Protein AF-A0A7G9YQF0-F1 (afdb_monomer_lite)

Foldseek 3Di:
DVVVVVVVVLLVVLLVVLVVVCVVVVHDSVVDDSVVSSVVVVVCCVPVVVVVCVPCVVVVVVVVVVVVVVVVVVVPDDDPPPDD

pLDDT: mean 83.71, std 12.35, range [52.91, 97.38]

Radius of gyration: 19.18 Å; chains: 1; bounding box: 37×27×58 Å

Structure (mmCIF, N/CA/C/O backbone):
data_AF-A0A7G9YQF0-F1
#
_entry.id   AF-A0A7G9YQF0-F1
#
loop_
_atom_site.group_PDB
_atom_site.id
_atom_site.type_symbol
_atom_site.label_atom_id
_atom_site.label_alt_id
_atom_site.label_comp_id
_atom_site.label_asym_id
_atom_site.label_entity_id
_atom_site.label_seq_id
_atom_site.pdbx_PDB_ins_code
_atom_site.Cartn_x
_atom_site.Cartn_y
_atom_site.Cartn_z
_atom_site.occupancy
_atom_site.B_iso_or_equiv
_atom_site.auth_seq_id
_atom_site.auth_comp_id
_atom_site.auth_asym_id
_atom_site.auth_atom_id
_atom_site.pdbx_PDB_model_num
ATOM 1 N N . MET A 1 1 ? 2.844 13.885 -15.775 1.00 63.28 1 MET A N 1
ATOM 2 C CA . MET A 1 1 ? 2.249 12.532 -15.921 1.00 63.28 1 MET A CA 1
ATOM 3 C C . MET A 1 1 ? 2.600 11.616 -14.757 1.00 63.28 1 MET A C 1
ATOM 5 O O . MET A 1 1 ? 1.675 11.146 -14.114 1.00 63.28 1 MET A O 1
ATOM 9 N N . VAL A 1 2 ? 3.886 11.397 -14.444 1.00 71.75 2 VAL A N 1
ATOM 10 C CA . VAL A 1 2 ? 4.316 10.521 -13.329 1.00 71.75 2 VAL A CA 1
ATOM 11 C C . VAL A 1 2 ? 3.664 10.901 -11.995 1.00 71.75 2 VAL A C 1
ATOM 13 O O . VAL A 1 2 ? 3.155 10.030 -11.308 1.00 71.75 2 VAL A O 1
ATOM 16 N N . GLU A 1 3 ? 3.578 12.191 -11.673 1.00 71.50 3 GLU A N 1
ATOM 17 C CA . GLU A 1 3 ? 2.969 12.678 -10.424 1.00 71.50 3 GLU A CA 1
ATOM 18 C C . GLU A 1 3 ? 1.492 12.289 -10.256 1.00 71.50 3 GLU A C 1
ATOM 20 O O . GLU A 1 3 ? 1.078 11.916 -9.162 1.00 71.50 3 GLU A O 1
ATOM 25 N N . ILE A 1 4 ? 0.708 12.305 -11.341 1.00 78.69 4 ILE A N 1
ATOM 26 C CA . ILE A 1 4 ? -0.708 11.901 -11.322 1.00 78.69 4 ILE A CA 1
ATOM 27 C C . ILE A 1 4 ? -0.815 10.406 -11.009 1.00 78.69 4 ILE A C 1
ATOM 29 O O . ILE A 1 4 ? -1.624 10.000 -10.175 1.00 78.69 4 ILE A O 1
ATOM 33 N N . TYR A 1 5 ? 0.035 9.588 -11.634 1.00 84.06 5 TYR A N 1
ATOM 34 C CA . TYR A 1 5 ? 0.081 8.154 -11.359 1.00 84.06 5 TYR A CA 1
ATOM 35 C C . TYR A 1 5 ? 0.559 7.865 -9.935 1.00 84.06 5 TYR A C 1
ATOM 37 O O . TYR A 1 5 ? -0.028 7.019 -9.267 1.00 84.06 5 TYR A O 1
ATOM 45 N N . SER A 1 6 ? 1.552 8.601 -9.433 1.00 82.50 6 SER A N 1
ATOM 46 C CA . SER A 1 6 ? 2.021 8.478 -8.051 1.00 82.50 6 SER A CA 1
ATOM 47 C C . SER A 1 6 ? 0.916 8.801 -7.043 1.00 82.50 6 SER A C 1
ATOM 49 O O . SER A 1 6 ? 0.697 8.029 -6.109 1.00 82.50 6 SER A O 1
ATOM 51 N N . ALA A 1 7 ? 0.172 9.891 -7.253 1.00 87.31 7 ALA A N 1
ATOM 52 C CA . ALA A 1 7 ? -0.958 10.259 -6.402 1.00 87.31 7 ALA A CA 1
ATOM 53 C C . ALA A 1 7 ? -2.077 9.205 -6.446 1.00 87.31 7 ALA A C 1
ATOM 55 O O . ALA A 1 7 ? -2.637 8.852 -5.406 1.00 87.31 7 ALA A O 1
ATOM 56 N N . LEU A 1 8 ? -2.369 8.655 -7.629 1.00 91.75 8 LEU A N 1
ATOM 57 C CA . LEU A 1 8 ? -3.366 7.598 -7.792 1.00 91.75 8 LEU A CA 1
ATOM 58 C C . LEU A 1 8 ? -2.946 6.300 -7.088 1.00 91.75 8 LEU A C 1
ATOM 60 O O . LEU A 1 8 ? -3.749 5.705 -6.372 1.00 91.75 8 LEU A O 1
ATOM 64 N N . ILE A 1 9 ? -1.689 5.876 -7.246 1.00 91.06 9 ILE A N 1
ATOM 65 C CA . ILE A 1 9 ? -1.138 4.700 -6.559 1.00 91.06 9 ILE A CA 1
ATOM 66 C C . ILE A 1 9 ? -1.238 4.891 -5.046 1.00 91.06 9 ILE A C 1
ATOM 68 O O . ILE A 1 9 ? -1.728 4.006 -4.347 1.00 91.06 9 ILE A O 1
ATOM 72 N N . PHE A 1 10 ? -0.839 6.059 -4.542 1.00 90.06 10 PHE A N 1
ATOM 73 C CA . PHE A 1 10 ? -0.938 6.373 -3.123 1.00 90.06 10 PHE A CA 1
ATOM 74 C C . PHE A 1 10 ? -2.386 6.310 -2.620 1.00 90.06 10 PHE A C 1
ATOM 76 O O . PHE A 1 10 ? -2.675 5.635 -1.631 1.00 90.06 10 PHE A O 1
ATOM 83 N N . TYR A 1 11 ? -3.315 6.945 -3.337 1.00 93.19 11 TYR A N 1
ATOM 84 C CA . TYR A 1 11 ? -4.740 6.898 -3.023 1.00 93.19 11 TYR A CA 1
ATOM 85 C C . TYR A 1 11 ? -5.258 5.454 -2.932 1.00 93.19 11 TYR A C 1
ATOM 87 O O . TYR A 1 11 ? -5.935 5.093 -1.964 1.00 93.19 11 TYR A O 1
ATOM 95 N N . LEU A 1 12 ? -4.903 4.609 -3.905 1.00 95.75 12 LEU A N 1
ATOM 96 C CA . LEU A 1 12 ? -5.300 3.203 -3.932 1.00 95.75 12 LEU A CA 1
ATOM 97 C C . LEU A 1 12 ? -4.716 2.418 -2.752 1.00 95.75 12 LEU A C 1
ATOM 99 O O . LEU A 1 12 ? -5.440 1.644 -2.128 1.00 95.75 12 LEU A O 1
ATOM 103 N N . LEU A 1 13 ? -3.453 2.648 -2.389 1.00 94.62 13 LEU A N 1
ATOM 104 C CA . LEU A 1 13 ? -2.821 2.004 -1.233 1.00 94.62 13 LEU A CA 1
ATOM 105 C C . LEU A 1 13 ? -3.528 2.356 0.082 1.00 94.62 13 LEU A C 1
ATOM 107 O O . LEU A 1 13 ? -3.792 1.470 0.903 1.00 94.62 13 LEU A O 1
ATOM 111 N N . VAL A 1 14 ? -3.909 3.622 0.265 1.00 95.44 14 VAL A N 1
ATOM 112 C CA . VAL A 1 14 ? -4.687 4.050 1.438 1.00 95.44 14 VAL A CA 1
ATOM 113 C C . VAL A 1 14 ? -6.063 3.376 1.448 1.00 95.44 14 VAL A C 1
ATOM 115 O O . VAL A 1 14 ? -6.482 2.855 2.483 1.00 95.44 14 VAL A O 1
ATOM 118 N N . ARG A 1 15 ? -6.754 3.300 0.302 1.00 95.81 15 ARG A N 1
ATOM 119 C CA . ARG A 1 15 ? -8.057 2.613 0.187 1.00 95.81 15 ARG A CA 1
ATOM 120 C C . ARG A 1 15 ? -7.961 1.116 0.482 1.00 95.81 15 ARG A C 1
ATOM 122 O O . ARG A 1 15 ? -8.821 0.590 1.184 1.00 95.81 15 ARG A O 1
ATOM 129 N N . ILE A 1 16 ? -6.915 0.445 0.001 1.00 95.56 16 ILE A N 1
ATOM 130 C CA . ILE A 1 16 ? -6.644 -0.968 0.302 1.00 95.56 16 ILE A CA 1
ATOM 131 C C . ILE A 1 16 ? -6.416 -1.148 1.806 1.00 95.56 16 ILE A C 1
ATOM 133 O O . ILE A 1 16 ? -7.007 -2.037 2.416 1.00 95.56 16 ILE A O 1
ATOM 137 N N . THR A 1 17 ? -5.625 -0.267 2.422 1.00 94.88 17 THR A N 1
ATOM 138 C CA . THR A 1 17 ? -5.369 -0.289 3.869 1.00 94.88 17 THR A CA 1
ATOM 139 C C . THR A 1 17 ? -6.668 -0.158 4.666 1.00 94.88 17 THR A C 1
ATOM 141 O O . THR A 1 17 ? -6.902 -0.939 5.589 1.00 94.88 17 THR A O 1
ATOM 144 N N . ILE A 1 18 ? -7.543 0.777 4.282 1.00 97.19 18 ILE A N 1
ATOM 145 C CA . ILE A 1 18 ? -8.863 0.951 4.902 1.00 97.19 18 ILE A CA 1
ATOM 146 C C . ILE A 1 18 ? -9.717 -0.309 4.740 1.00 97.19 18 ILE A C 1
ATOM 148 O O . ILE A 1 18 ? -10.272 -0.790 5.724 1.00 97.19 18 ILE A O 1
ATOM 152 N N . ALA A 1 19 ? -9.804 -0.872 3.533 1.00 97.19 19 ALA A N 1
ATOM 153 C CA . ALA A 1 19 ? -10.605 -2.068 3.278 1.00 97.19 19 ALA A CA 1
ATOM 154 C C . ALA A 1 19 ? -10.133 -3.268 4.120 1.00 97.19 19 ALA A C 1
ATOM 156 O O . ALA A 1 19 ? -10.945 -4.005 4.682 1.00 97.19 19 ALA A O 1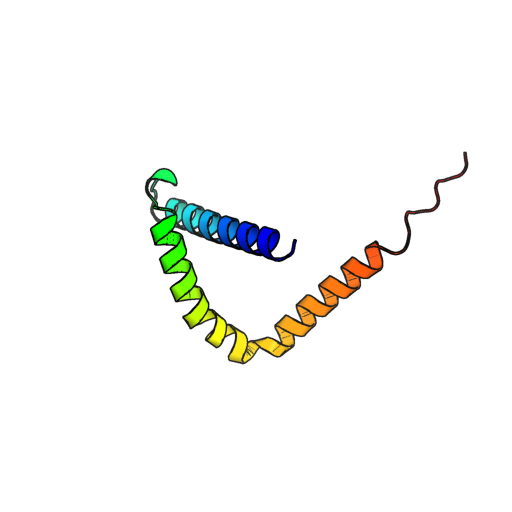
ATOM 157 N N . ILE A 1 20 ? -8.816 -3.435 4.265 1.00 96.56 20 ILE A N 1
ATOM 158 C CA . ILE A 1 20 ? -8.226 -4.470 5.120 1.00 96.56 20 ILE A CA 1
ATOM 159 C C . ILE A 1 20 ? -8.543 -4.200 6.598 1.00 96.56 20 ILE A C 1
ATOM 161 O O . ILE A 1 20 ? -8.899 -5.129 7.324 1.00 96.56 20 ILE A O 1
ATOM 165 N N . ALA A 1 21 ? -8.448 -2.948 7.053 1.00 96.44 21 ALA A N 1
ATOM 166 C CA . ALA A 1 21 ? -8.754 -2.569 8.431 1.00 96.44 21 ALA A CA 1
ATOM 167 C C . ALA A 1 21 ? -10.238 -2.778 8.778 1.00 96.44 21 ALA A C 1
ATOM 169 O O . ALA A 1 21 ? -10.540 -3.332 9.838 1.00 96.44 21 ALA A O 1
ATOM 170 N N . ALA A 1 22 ? -11.147 -2.410 7.873 1.00 97.38 22 ALA A N 1
ATOM 171 C CA . ALA A 1 22 ? -12.581 -2.663 7.976 1.00 97.38 22 ALA A CA 1
ATOM 172 C C . ALA A 1 22 ? -12.859 -4.162 8.136 1.00 97.38 22 ALA A C 1
ATOM 174 O O . ALA A 1 22 ? -13.405 -4.587 9.155 1.00 97.38 22 ALA A O 1
ATOM 175 N N . LYS A 1 23 ? -12.331 -4.985 7.219 1.00 97.00 23 LYS A N 1
ATOM 176 C CA . LYS A 1 23 ? -12.451 -6.448 7.291 1.00 97.00 23 LYS A CA 1
ATOM 177 C C . LYS A 1 23 ? -11.904 -7.020 8.604 1.00 97.00 23 LYS A C 1
ATOM 179 O O . LYS A 1 23 ? -12.528 -7.895 9.192 1.00 97.00 23 LYS A O 1
ATOM 184 N N . LYS A 1 24 ? -10.744 -6.543 9.065 1.00 96.75 24 LYS A N 1
ATOM 185 C CA . LYS A 1 24 ? -10.096 -7.030 10.294 1.00 96.75 24 LYS A CA 1
ATOM 186 C C . LYS A 1 24 ? -10.866 -6.657 11.564 1.00 96.75 24 LYS A C 1
ATOM 188 O O . LYS A 1 24 ? -10.817 -7.400 12.536 1.00 96.75 24 LYS A O 1
ATOM 193 N N . SER A 1 25 ? -11.514 -5.497 11.576 1.00 96.25 25 SER A N 1
ATOM 194 C CA . SER A 1 25 ? -12.205 -4.963 12.756 1.00 96.25 25 SER A CA 1
ATOM 195 C C . SER A 1 25 ? -13.708 -5.241 12.778 1.00 96.25 25 SER A C 1
ATOM 197 O O . SER A 1 25 ? -14.346 -4.948 13.784 1.00 96.25 25 SER A O 1
ATOM 199 N N . GLY A 1 26 ? -14.271 -5.781 11.692 1.00 96.69 26 GLY A N 1
ATOM 200 C CA . GLY A 1 26 ? -15.715 -5.971 11.542 1.00 96.69 26 GLY A CA 1
ATOM 201 C C . GLY A 1 26 ? -16.495 -4.663 11.369 1.00 96.69 26 GLY A C 1
ATOM 202 O O . GLY A 1 26 ? -17.706 -4.660 11.557 1.00 96.69 26 GLY A O 1
ATOM 203 N N . LYS A 1 27 ? -15.811 -3.559 11.049 1.00 95.88 27 LYS A N 1
ATOM 204 C CA . LYS A 1 27 ? -16.404 -2.232 10.8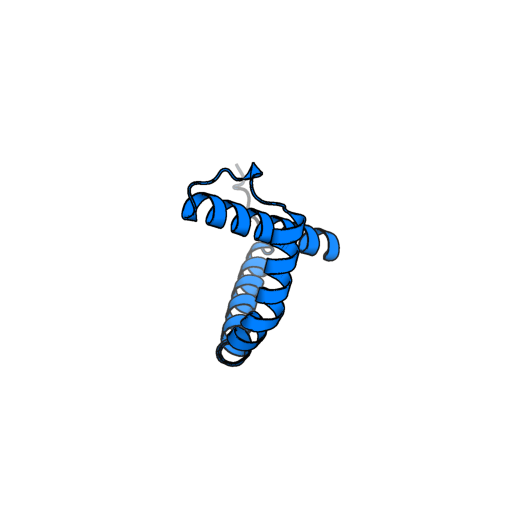28 1.00 95.88 27 LYS A CA 1
ATOM 205 C C . LYS A 1 27 ? -16.651 -1.964 9.349 1.00 95.88 27 LYS A C 1
ATOM 207 O O . LYS A 1 27 ? -16.060 -2.624 8.491 1.00 95.88 27 LYS A O 1
ATOM 212 N N . GLU A 1 28 ? -17.467 -0.961 9.047 1.00 95.44 28 GLU A N 1
ATO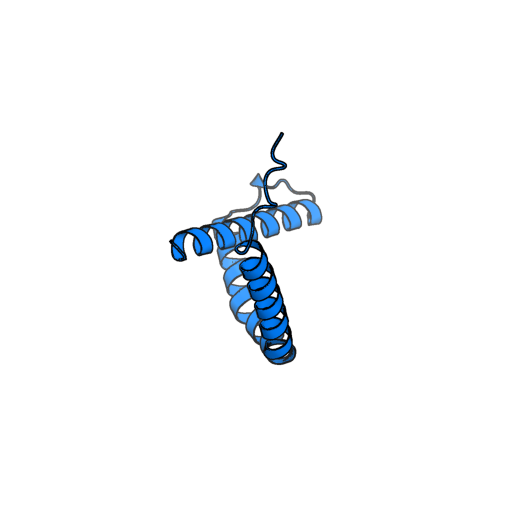M 213 C CA . GLU A 1 28 ? -17.693 -0.536 7.669 1.00 95.44 28 GLU A CA 1
ATOM 214 C C . GLU A 1 28 ? -16.524 0.314 7.155 1.00 95.44 28 GLU A C 1
ATOM 216 O O . GLU A 1 28 ? -15.820 0.983 7.908 1.00 95.44 28 GLU A O 1
ATOM 221 N N . ILE A 1 29 ? -16.304 0.316 5.838 1.00 94.00 29 ILE A N 1
ATOM 222 C CA . ILE A 1 29 ? -15.245 1.120 5.195 1.00 94.00 29 ILE A CA 1
ATOM 223 C C . ILE A 1 29 ? -15.445 2.621 5.467 1.00 94.00 29 ILE A C 1
ATOM 225 O O . ILE A 1 29 ? -14.471 3.364 5.589 1.00 94.00 29 ILE A O 1
ATOM 229 N N . THR A 1 30 ? -16.700 3.058 5.573 1.00 94.12 30 THR A N 1
ATOM 230 C CA . THR A 1 30 ? -17.123 4.438 5.850 1.00 94.12 30 THR A CA 1
ATOM 231 C C . THR A 1 30 ? -16.758 4.917 7.253 1.00 94.12 30 THR A C 1
ATOM 233 O O . THR A 1 30 ? -16.626 6.123 7.452 1.00 94.12 30 THR A O 1
ATOM 236 N N . ASP A 1 31 ? -16.505 4.002 8.193 1.00 95.38 31 ASP A N 1
ATOM 237 C CA . ASP A 1 31 ? -16.091 4.338 9.562 1.00 95.38 31 ASP A CA 1
ATOM 238 C C . ASP A 1 31 ? -14.639 4.841 9.639 1.00 95.38 31 ASP A C 1
ATOM 240 O O . ASP A 1 31 ? -14.190 5.347 10.672 1.00 95.38 31 ASP A O 1
ATOM 244 N N . PHE A 1 32 ? -13.873 4.697 8.555 1.00 95.88 32 PHE A N 1
ATOM 245 C CA . PHE A 1 32 ? -12.467 5.075 8.497 1.00 95.88 32 PHE A CA 1
ATOM 246 C C . PHE A 1 32 ? -12.277 6.391 7.744 1.00 95.88 32 PHE A C 1
ATOM 248 O O . PHE A 1 32 ? -12.593 6.527 6.563 1.00 95.88 32 PHE A O 1
ATOM 255 N N . SER A 1 33 ? -11.660 7.364 8.416 1.00 96.00 33 SER A N 1
ATOM 256 C CA . SER A 1 33 ? -11.259 8.621 7.782 1.00 96.00 33 SER A CA 1
ATOM 257 C C . SER A 1 33 ? -10.090 8.402 6.828 1.00 96.00 33 SER A C 1
ATOM 259 O O . SER A 1 33 ? -8.992 8.042 7.256 1.00 96.00 33 SER A O 1
ATOM 261 N N . PHE A 1 34 ? -10.298 8.719 5.547 1.00 94.25 34 PHE A N 1
ATOM 262 C CA . PHE A 1 34 ? -9.240 8.658 4.539 1.00 94.25 34 PHE A CA 1
ATOM 263 C C . PHE A 1 34 ? -8.006 9.474 4.941 1.00 94.25 34 PHE A C 1
ATOM 265 O O . PHE A 1 34 ? -6.889 8.973 4.846 1.00 94.25 34 PHE A O 1
ATOM 272 N N . LYS A 1 35 ? -8.203 10.700 5.447 1.00 95.81 35 LYS A N 1
ATOM 273 C CA . LYS A 1 35 ? -7.109 11.583 5.875 1.00 95.81 35 LYS A CA 1
ATOM 274 C C . LYS A 1 35 ? -6.243 10.916 6.946 1.00 95.81 35 LYS A C 1
ATOM 276 O O . LYS A 1 35 ? -5.032 10.815 6.782 1.00 95.81 35 LYS A O 1
ATOM 281 N N . LYS A 1 36 ? -6.873 10.394 8.001 1.00 94.25 36 LYS A N 1
ATOM 282 C CA . LYS A 1 36 ? -6.157 9.759 9.114 1.00 94.25 36 LYS A CA 1
ATOM 283 C C . LYS A 1 36 ? -5.473 8.458 8.690 1.00 94.25 36 LYS A C 1
ATOM 285 O O . LYS A 1 36 ? -4.367 8.158 9.130 1.00 94.25 36 LYS A O 1
ATOM 290 N N . SER A 1 37 ? -6.105 7.689 7.806 1.00 94.62 37 SER A N 1
ATOM 291 C CA . SER A 1 37 ? -5.495 6.494 7.220 1.00 94.62 37 SER A CA 1
ATOM 292 C C . SER A 1 37 ? -4.287 6.828 6.344 1.00 94.62 37 SER A C 1
ATOM 294 O O . SER A 1 37 ? -3.302 6.098 6.399 1.00 94.62 37 SER A O 1
ATOM 296 N N . ALA A 1 38 ? -4.329 7.925 5.585 1.00 94.00 38 ALA A N 1
ATOM 297 C CA . ALA A 1 38 ? -3.203 8.395 4.782 1.00 94.00 38 ALA A CA 1
ATOM 298 C C . ALA A 1 38 ? -2.026 8.866 5.653 1.00 94.00 38 ALA A C 1
ATOM 300 O O . ALA A 1 38 ? -0.889 8.487 5.387 1.00 94.00 38 ALA A O 1
ATOM 301 N N . GLU A 1 39 ? -2.296 9.625 6.719 1.00 94.38 39 GLU A N 1
ATOM 302 C CA . GLU A 1 39 ? -1.283 10.050 7.699 1.00 94.38 39 GLU A CA 1
ATOM 303 C C . GLU A 1 39 ? -0.598 8.841 8.352 1.00 94.38 39 GLU A C 1
ATOM 305 O O . GLU A 1 39 ? 0.631 8.748 8.367 1.00 94.38 39 GLU A O 1
ATOM 310 N N . ASN A 1 40 ? -1.390 7.865 8.812 1.00 92.31 40 ASN A N 1
ATOM 311 C CA . ASN A 1 40 ? -0.866 6.624 9.381 1.00 92.31 40 ASN A CA 1
ATOM 312 C C . ASN A 1 40 ? -0.041 5.832 8.362 1.00 92.31 40 ASN A C 1
ATOM 314 O O . ASN A 1 40 ? 1.022 5.320 8.707 1.00 92.31 40 ASN A O 1
ATOM 318 N N . PHE A 1 41 ? -0.524 5.722 7.121 1.00 90.88 41 PHE A N 1
ATOM 319 C CA . PHE A 1 41 ? 0.185 5.019 6.058 1.00 90.88 41 PHE A CA 1
ATOM 320 C C . PHE A 1 41 ? 1.540 5.673 5.777 1.00 90.88 41 PHE A C 1
ATOM 322 O O . PHE A 1 41 ? 2.537 4.961 5.755 1.00 90.88 41 PHE A O 1
ATOM 329 N N . ASN A 1 42 ? 1.601 7.004 5.651 1.00 88.75 42 ASN A N 1
ATOM 330 C CA . ASN A 1 42 ? 2.854 7.738 5.444 1.00 88.75 42 ASN A CA 1
ATOM 331 C C . ASN A 1 42 ? 3.862 7.489 6.567 1.00 88.75 42 ASN A C 1
ATOM 333 O O . ASN A 1 42 ? 4.988 7.084 6.289 1.00 88.75 42 ASN A O 1
ATOM 337 N N . ALA A 1 43 ? 3.447 7.642 7.828 1.00 88.00 43 ALA A N 1
ATOM 338 C CA . ALA A 1 43 ? 4.334 7.419 8.969 1.00 88.00 43 ALA A CA 1
ATOM 339 C C . ALA A 1 43 ? 4.883 5.979 9.003 1.00 88.00 43 ALA A C 1
ATOM 341 O O . ALA A 1 43 ? 6.066 5.745 9.277 1.00 88.00 43 ALA A O 1
ATOM 342 N N . PHE A 1 44 ? 4.033 4.996 8.686 1.00 85.06 44 PHE A N 1
ATOM 343 C CA . PHE A 1 44 ? 4.445 3.596 8.616 1.00 85.06 44 PHE A CA 1
ATOM 344 C C . PHE A 1 44 ? 5.382 3.329 7.438 1.00 85.06 44 PHE A C 1
ATOM 346 O O . PHE A 1 44 ? 6.353 2.587 7.587 1.00 85.06 44 PHE A O 1
ATOM 353 N N . PHE A 1 45 ? 5.098 3.933 6.285 1.00 82.94 45 PHE A N 1
ATOM 354 C CA . PHE A 1 45 ? 5.900 3.814 5.078 1.00 82.94 45 PHE A CA 1
ATOM 355 C C . PHE A 1 45 ? 7.297 4.386 5.331 1.00 82.94 45 PHE A C 1
ATOM 357 O O . PHE A 1 45 ? 8.274 3.662 5.226 1.00 82.94 45 PHE A O 1
ATOM 364 N N . GLU A 1 46 ? 7.428 5.622 5.799 1.00 80.25 46 GLU A N 1
ATOM 365 C CA . GLU A 1 46 ? 8.741 6.226 6.071 1.00 80.25 46 GLU A CA 1
ATOM 366 C C . GLU A 1 46 ? 9.590 5.401 7.053 1.00 80.25 46 GLU A C 1
ATOM 368 O O . GLU A 1 46 ? 10.787 5.187 6.831 1.00 80.25 46 GLU A O 1
ATOM 373 N N . THR A 1 47 ? 8.960 4.870 8.103 1.00 77.62 47 THR A N 1
ATOM 374 C CA . THR A 1 47 ? 9.667 4.128 9.155 1.00 77.62 47 THR A CA 1
ATOM 375 C C . THR A 1 47 ? 10.039 2.708 8.715 1.00 77.62 47 THR A C 1
ATOM 377 O O . THR A 1 47 ? 11.194 2.296 8.823 1.00 77.62 47 THR A O 1
ATOM 380 N N . ARG A 1 48 ? 9.075 1.931 8.204 1.00 76.38 48 ARG A N 1
ATOM 381 C CA . ARG A 1 48 ? 9.253 0.492 7.928 1.00 76.38 48 ARG A CA 1
ATOM 382 C C . ARG A 1 48 ? 9.821 0.200 6.557 1.00 76.38 48 ARG A C 1
ATOM 384 O O . ARG A 1 48 ? 10.465 -0.830 6.366 1.00 76.38 48 ARG A O 1
ATOM 391 N N . LEU A 1 49 ? 9.601 1.085 5.596 1.00 73.81 49 LEU A N 1
ATOM 392 C CA . LEU A 1 49 ? 10.111 0.888 4.250 1.00 73.81 49 LEU A CA 1
ATOM 393 C C . LEU A 1 49 ? 11.634 1.015 4.240 1.00 73.81 49 LEU A C 1
ATOM 395 O O . LEU A 1 49 ? 12.300 0.193 3.622 1.00 73.81 49 LEU A O 1
ATOM 399 N N . ASN A 1 50 ? 12.197 1.958 5.000 1.00 71.31 50 ASN A N 1
ATOM 400 C CA . ASN A 1 50 ? 13.644 2.055 5.187 1.00 71.31 50 ASN A CA 1
ATOM 401 C C . ASN A 1 50 ? 14.242 0.769 5.779 1.00 71.31 50 ASN A C 1
ATOM 403 O O . ASN A 1 50 ? 15.270 0.293 5.294 1.00 71.31 50 ASN A O 1
ATOM 407 N N . GLU A 1 51 ? 13.582 0.164 6.770 1.00 72.56 51 GLU A N 1
ATOM 408 C CA . GLU A 1 51 ? 13.999 -1.119 7.351 1.00 72.56 51 GLU A CA 1
ATOM 409 C C . GLU A 1 51 ? 13.912 -2.267 6.333 1.00 72.56 51 GLU A C 1
ATOM 411 O O . GLU A 1 51 ? 14.872 -3.026 6.176 1.00 72.56 51 GLU A O 1
ATOM 416 N N . LEU A 1 52 ? 12.806 -2.352 5.586 1.00 69.69 52 LEU A N 1
ATOM 417 C CA . LEU A 1 52 ? 12.608 -3.343 4.526 1.00 69.69 52 LEU A CA 1
ATOM 418 C C . LEU A 1 52 ? 13.691 -3.217 3.444 1.00 69.69 52 LEU A C 1
ATOM 420 O O . LEU A 1 52 ? 14.314 -4.210 3.050 1.00 69.69 52 LEU A O 1
ATOM 424 N N . PHE A 1 53 ? 13.969 -1.990 3.000 1.00 72.31 53 PHE A N 1
ATOM 425 C CA . PHE A 1 53 ? 14.963 -1.708 1.974 1.00 72.31 53 PHE A CA 1
ATOM 426 C C . PHE A 1 53 ? 16.384 -2.002 2.447 1.00 72.31 53 PHE A C 1
ATOM 428 O O . PHE A 1 53 ? 17.176 -2.518 1.658 1.00 72.31 53 PHE A O 1
ATOM 435 N N . ARG A 1 54 ? 16.720 -1.774 3.719 1.00 73.50 54 ARG A N 1
ATOM 436 C CA . ARG A 1 54 ? 18.091 -1.982 4.209 1.00 73.50 54 ARG A CA 1
ATOM 437 C C . ARG A 1 54 ? 18.606 -3.408 3.971 1.00 73.50 54 ARG A C 1
ATOM 439 O O . ARG A 1 54 ? 19.784 -3.571 3.675 1.00 73.50 54 ARG A O 1
ATOM 446 N N . GLY A 1 55 ? 17.733 -4.418 4.042 1.00 73.75 55 GLY A N 1
ATOM 447 C CA . GLY A 1 55 ? 18.092 -5.824 3.797 1.00 73.75 55 GLY A CA 1
ATOM 448 C C . GLY A 1 55 ? 17.774 -6.357 2.394 1.00 73.75 55 GLY A C 1
ATOM 449 O O . GLY A 1 55 ? 18.346 -7.364 1.977 1.00 73.75 55 GLY A O 1
ATOM 450 N N . THR A 1 56 ? 16.865 -5.715 1.651 1.00 79.44 56 THR A N 1
ATOM 451 C CA . THR A 1 56 ? 16.328 -6.280 0.394 1.00 79.44 56 THR A CA 1
ATOM 452 C C . THR A 1 56 ? 16.458 -5.382 -0.832 1.00 79.44 56 THR A C 1
ATOM 454 O O . THR A 1 56 ? 16.137 -5.831 -1.932 1.00 79.44 56 THR A O 1
ATOM 457 N N . LYS A 1 57 ? 17.000 -4.163 -0.696 1.00 78.69 57 LYS A N 1
ATOM 458 C CA . LYS A 1 57 ? 17.069 -3.157 -1.772 1.00 78.69 57 LYS A CA 1
ATOM 459 C C . LYS A 1 57 ? 17.616 -3.703 -3.087 1.00 78.69 57 LYS A C 1
ATOM 461 O O . LYS A 1 57 ? 16.971 -3.527 -4.112 1.00 78.69 57 LYS A O 1
ATOM 466 N N . SER A 1 58 ? 18.749 -4.408 -3.062 1.00 78.31 58 SER A N 1
ATOM 467 C CA . SER A 1 58 ? 19.353 -4.961 -4.286 1.00 78.31 58 SER A CA 1
ATOM 468 C C . SER A 1 58 ? 18.448 -5.997 -4.973 1.00 78.31 58 SER A C 1
ATOM 470 O O . SER A 1 58 ? 18.216 -5.927 -6.179 1.00 78.31 58 SER A O 1
ATOM 472 N N . LYS A 1 59 ? 17.835 -6.904 -4.199 1.00 80.25 59 LYS A N 1
ATOM 473 C CA . LYS A 1 59 ? 16.895 -7.908 -4.727 1.00 80.25 59 LYS A CA 1
ATOM 474 C C . LYS A 1 59 ? 15.627 -7.264 -5.287 1.00 80.25 59 LYS A C 1
ATOM 476 O O . LYS A 1 59 ? 15.138 -7.700 -6.325 1.00 80.25 59 LYS A O 1
ATOM 481 N N . LEU A 1 60 ? 15.118 -6.230 -4.617 1.00 80.81 60 LEU A N 1
ATOM 482 C CA . LEU A 1 60 ? 13.926 -5.505 -5.045 1.00 80.81 60 LEU A CA 1
ATOM 483 C C . LEU A 1 60 ? 14.181 -4.737 -6.349 1.00 80.81 60 LEU A C 1
ATOM 485 O O . LEU A 1 60 ? 13.378 -4.816 -7.272 1.00 80.81 60 LEU A O 1
ATOM 489 N N . ILE A 1 61 ? 15.329 -4.059 -6.456 1.00 83.31 61 ILE A N 1
ATOM 490 C CA . ILE A 1 61 ? 15.755 -3.379 -7.687 1.00 83.31 61 ILE A CA 1
ATOM 491 C C . ILE A 1 61 ? 15.859 -4.388 -8.836 1.00 83.31 61 ILE A C 1
ATOM 493 O O . ILE A 1 61 ? 15.251 -4.174 -9.880 1.00 83.31 61 ILE A O 1
ATOM 497 N N . GLY A 1 62 ? 16.541 -5.519 -8.627 1.00 84.62 62 GLY A N 1
ATOM 498 C CA . GLY A 1 62 ? 16.671 -6.555 -9.656 1.00 84.62 62 GLY A CA 1
ATOM 499 C C . GLY A 1 62 ? 15.348 -7.245 -10.018 1.00 84.62 62 GLY A C 1
ATOM 500 O O . GLY A 1 62 ? 15.197 -7.764 -11.123 1.00 84.62 62 GLY A O 1
ATOM 501 N N . PHE A 1 63 ? 14.370 -7.275 -9.110 1.00 85.31 63 PHE A N 1
ATOM 502 C CA . PHE A 1 63 ? 13.006 -7.699 -9.431 1.00 85.31 63 PHE A CA 1
ATOM 503 C C . PHE A 1 63 ? 12.319 -6.681 -10.350 1.00 85.31 63 PHE A C 1
ATOM 505 O O . PHE A 1 63 ? 11.844 -7.058 -11.419 1.00 85.31 63 PHE A O 1
ATOM 512 N N . PHE A 1 64 ? 12.320 -5.397 -9.980 1.00 87.19 64 PHE A N 1
ATOM 513 C CA . PHE A 1 64 ? 11.672 -4.354 -10.778 1.00 87.19 64 PHE A CA 1
ATOM 514 C C . PHE A 1 64 ? 12.320 -4.165 -12.149 1.00 87.19 64 PHE A C 1
ATOM 516 O O . PHE A 1 64 ? 11.595 -4.015 -13.125 1.00 87.19 64 PHE A O 1
ATOM 523 N N . GLN A 1 65 ? 13.649 -4.243 -12.247 1.00 89.19 65 GLN A N 1
ATOM 524 C CA . GLN A 1 65 ? 14.357 -4.206 -13.530 1.00 89.19 65 GLN A CA 1
ATOM 525 C C . GLN A 1 65 ? 13.868 -5.316 -14.463 1.00 89.19 65 GLN A C 1
ATOM 527 O O . GLN A 1 65 ? 1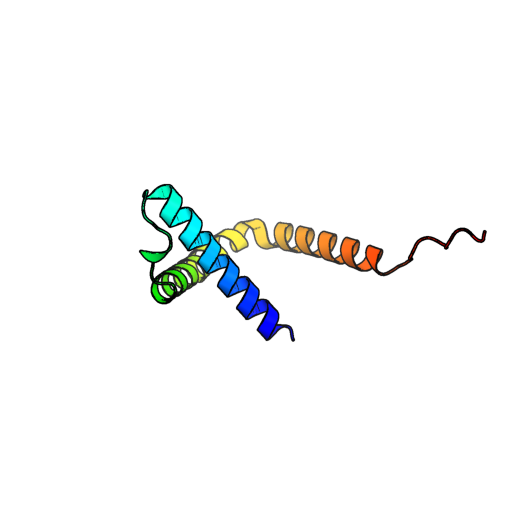3.448 -5.022 -15.573 1.00 89.1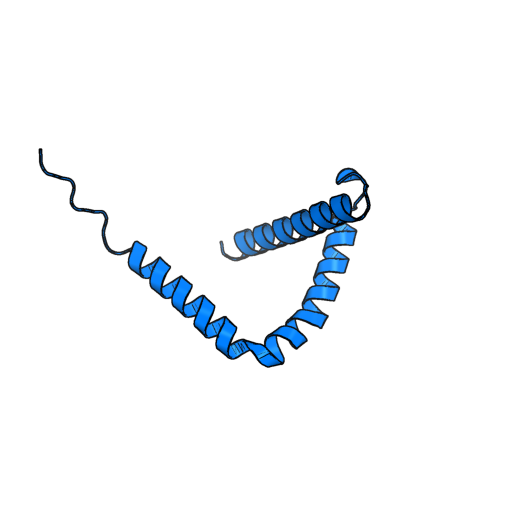9 65 GLN A O 1
ATOM 532 N N . ARG A 1 66 ? 13.770 -6.563 -13.981 1.00 87.88 66 ARG A N 1
ATOM 533 C CA . ARG A 1 66 ? 13.246 -7.680 -14.786 1.00 87.88 66 ARG A CA 1
ATOM 534 C C . ARG A 1 66 ? 11.803 -7.473 -15.250 1.00 87.88 66 ARG A C 1
ATOM 536 O O . ARG A 1 66 ? 11.462 -7.852 -16.366 1.00 87.88 66 ARG A O 1
ATOM 543 N N . VAL A 1 67 ? 10.953 -6.877 -14.413 1.00 88.00 67 VAL A N 1
ATOM 544 C CA . VAL A 1 67 ? 9.569 -6.542 -14.793 1.00 88.00 67 VAL A CA 1
ATOM 545 C C . VAL A 1 67 ? 9.543 -5.446 -15.860 1.00 88.00 67 VAL A C 1
ATOM 547 O O . VAL A 1 67 ? 8.776 -5.547 -16.820 1.00 88.00 67 VAL A O 1
ATOM 550 N N . VAL A 1 68 ? 10.385 -4.419 -15.723 1.00 89.38 68 VAL A N 1
ATOM 551 C CA . VAL A 1 68 ? 10.533 -3.357 -16.729 1.00 89.38 68 VAL A CA 1
ATOM 552 C C . VAL A 1 68 ? 11.031 -3.945 -18.046 1.00 89.38 68 VAL A C 1
ATOM 554 O O . VAL A 1 68 ? 10.396 -3.712 -19.070 1.00 89.38 68 VAL A O 1
ATOM 557 N N . ASP A 1 69 ? 12.074 -4.773 -18.019 1.00 90.00 69 ASP A N 1
ATOM 558 C CA . ASP A 1 69 ? 12.635 -5.419 -19.208 1.00 90.00 69 ASP A CA 1
ATOM 559 C C . ASP A 1 69 ? 11.582 -6.270 -19.936 1.00 90.00 69 ASP A C 1
ATOM 561 O O . ASP A 1 69 ? 11.419 -6.163 -21.153 1.00 90.00 69 ASP A O 1
ATOM 565 N N . ALA A 1 70 ? 10.796 -7.060 -19.195 1.00 88.69 70 ALA A N 1
ATOM 566 C CA . ALA A 1 70 ? 9.693 -7.840 -19.759 1.00 88.69 70 ALA A CA 1
ATOM 567 C C . ALA A 1 70 ? 8.589 -6.948 -20.358 1.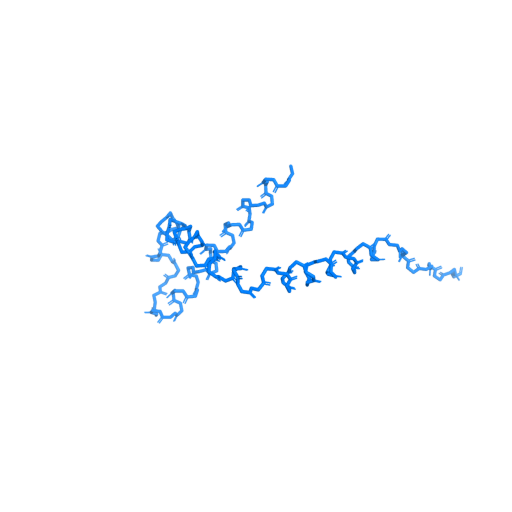00 88.69 70 ALA A C 1
ATOM 569 O O . ALA A 1 70 ? 8.033 -7.256 -21.412 1.00 88.69 70 ALA A O 1
ATOM 570 N N . THR A 1 71 ? 8.288 -5.817 -19.718 1.00 85.19 71 THR A N 1
ATOM 571 C CA . THR A 1 71 ? 7.295 -4.852 -20.214 1.00 85.19 71 THR A CA 1
ATOM 572 C C . THR A 1 71 ? 7.777 -4.167 -21.493 1.00 85.19 71 THR A C 1
ATOM 574 O O . THR A 1 71 ? 7.000 -4.007 -22.430 1.00 85.19 71 THR A O 1
ATOM 577 N N . VAL A 1 72 ? 9.065 -3.819 -21.571 1.00 86.44 72 VAL A N 1
ATOM 578 C CA . VAL A 1 72 ? 9.693 -3.271 -22.782 1.00 86.44 72 VAL A CA 1
ATOM 579 C C . VAL A 1 72 ? 9.678 -4.299 -23.915 1.00 86.44 72 VAL A C 1
ATOM 581 O O . VAL A 1 72 ? 9.377 -3.935 -25.051 1.00 86.44 72 VAL A O 1
ATOM 584 N N . CYS A 1 73 ? 9.915 -5.584 -23.623 1.00 74.88 73 CYS A N 1
ATOM 585 C CA . CYS A 1 73 ? 9.799 -6.650 -24.623 1.00 74.88 73 CYS A CA 1
ATOM 586 C C . CYS A 1 73 ? 8.392 -6.722 -25.241 1.00 74.88 73 CYS A C 1
ATOM 588 O O . CYS A 1 73 ? 8.276 -6.952 -26.441 1.00 74.88 73 CYS A O 1
ATOM 590 N N . ASN A 1 74 ? 7.333 -6.439 -24.475 1.00 69.25 74 ASN A N 1
ATOM 591 C CA . ASN A 1 74 ? 5.960 -6.402 -24.995 1.00 69.25 74 ASN A CA 1
ATOM 592 C C . ASN A 1 74 ? 5.682 -5.219 -25.947 1.00 69.25 74 ASN A C 1
ATOM 594 O O . ASN A 1 74 ? 4.704 -5.262 -26.691 1.00 69.25 74 ASN A O 1
ATOM 598 N N . CYS A 1 75 ? 6.520 -4.175 -25.966 1.00 63.06 75 CYS A N 1
ATOM 599 C CA . CYS A 1 75 ? 6.426 -3.103 -26.966 1.00 63.06 75 CYS A CA 1
ATOM 600 C C . CYS A 1 75 ? 6.965 -3.534 -28.341 1.00 63.06 75 CYS A C 1
ATOM 602 O O . CYS A 1 75 ? 6.657 -2.903 -29.354 1.00 63.06 75 CYS A O 1
ATOM 604 N N . LEU A 1 76 ? 7.759 -4.607 -28.400 1.00 60.75 76 LEU A N 1
ATOM 605 C CA . LEU A 1 76 ? 8.327 -5.138 -29.632 1.00 60.75 76 LEU A CA 1
ATOM 606 C C . LEU A 1 76 ? 7.454 -6.298 -30.134 1.00 60.75 76 LEU A C 1
ATOM 608 O O . LEU A 1 76 ? 7.653 -7.443 -29.745 1.00 60.75 76 LEU A O 1
ATOM 612 N N . LYS A 1 77 ? 6.557 -5.969 -31.079 1.00 52.91 77 LYS A N 1
ATOM 613 C CA . LYS A 1 77 ? 5.842 -6.855 -32.030 1.00 52.91 77 LYS A CA 1
ATOM 614 C C . LYS A 1 77 ? 4.371 -7.174 -31.680 1.00 52.91 77 LYS A C 1
ATOM 616 O O . LYS A 1 77 ? 4.100 -8.064 -30.878 1.00 52.91 77 LYS A O 1
ATOM 621 N N . PRO A 1 78 ? 3.393 -6.563 -32.383 1.00 62.78 78 PRO A N 1
ATOM 622 C CA . PRO A 1 78 ? 2.115 -7.229 -32.601 1.00 62.78 78 PRO A CA 1
ATOM 623 C C . PRO A 1 78 ? 2.366 -8.494 -33.444 1.00 62.78 78 PRO A C 1
ATOM 625 O O . PRO A 1 78 ? 3.209 -8.451 -34.350 1.00 62.78 78 PRO A O 1
ATOM 628 N N . PRO A 1 79 ? 1.661 -9.614 -33.198 1.00 60.62 79 PRO A N 1
ATOM 629 C CA . PRO A 1 79 ? 1.758 -10.781 -34.066 1.00 60.62 79 PRO A CA 1
ATOM 630 C C . PRO A 1 79 ? 1.425 -10.367 -35.510 1.00 60.62 79 PRO A C 1
ATOM 632 O O . PRO A 1 79 ? 0.526 -9.540 -35.705 1.00 60.62 79 PRO A O 1
ATOM 635 N N . PRO A 1 80 ? 2.149 -10.883 -36.525 1.00 61.06 80 PRO A N 1
ATOM 636 C CA . PRO A 1 80 ? 1.817 -10.589 -37.911 1.00 61.06 80 PRO A CA 1
ATOM 637 C C . PRO A 1 80 ? 0.359 -10.992 -38.128 1.00 61.06 80 PRO A C 1
ATOM 639 O O . PRO A 1 80 ? -0.016 -12.131 -37.843 1.00 61.06 80 PRO A O 1
ATOM 642 N N . ARG A 1 81 ? -0.477 -10.039 -38.564 1.00 61.56 81 ARG A N 1
ATOM 643 C CA . ARG A 1 81 ? -1.848 -10.350 -38.978 1.00 61.56 81 ARG A CA 1
ATOM 644 C C . ARG A 1 81 ? -1.739 -11.463 -40.008 1.00 61.56 81 ARG A C 1
ATOM 646 O O . ARG A 1 81 ? -1.028 -11.291 -40.996 1.00 61.56 81 ARG A O 1
ATOM 653 N N . ALA A 1 82 ? -2.403 -12.587 -39.750 1.00 60.12 82 ALA A N 1
ATOM 654 C CA . ALA A 1 82 ? -2.593 -13.604 -40.766 1.00 60.12 82 ALA A CA 1
ATOM 655 C C . ALA A 1 82 ? -3.229 -12.906 -41.973 1.00 60.12 82 ALA A C 1
ATOM 657 O O . ALA A 1 82 ? -4.336 -12.374 -41.877 1.00 60.12 82 ALA A O 1
ATOM 658 N N . THR A 1 83 ? -2.472 -12.804 -43.061 1.00 55.12 83 THR A N 1
ATOM 659 C CA . THR A 1 83 ? -2.986 -12.428 -44.372 1.00 55.12 83 THR A CA 1
ATOM 660 C C . THR A 1 83 ? -3.986 -13.505 -44.767 1.00 55.12 83 THR A C 1
ATOM 662 O O . THR A 1 83 ? -3.581 -14.641 -45.020 1.00 55.12 83 THR A O 1
ATOM 665 N N . ALA A 1 84 ? -5.271 -13.158 -44.697 1.00 55.16 84 ALA A N 1
ATOM 666 C CA . ALA A 1 84 ? -6.343 -13.896 -45.353 1.00 55.16 84 ALA A CA 1
ATOM 667 C C . ALA A 1 84 ? -6.285 -13.648 -46.864 1.00 55.16 84 ALA A C 1
ATOM 669 O O . ALA A 1 84 ? -5.889 -12.520 -47.246 1.00 55.16 84 ALA A O 1
#

Organism: NCBI:txid2759911

Secondary structure (DSSP, 8-state):
-HHHHHHHHHHHHHHHHHHHHHHHHT--GGGS-HHHHHHHHHHHHHHHHHHHHHHHHHHHHHHHHHHHHHHHHTTS-PPPP---

Sequence (84 aa):
MVEIYSALIFYLLVRITIAIAAKKSGKEITDFSFKKSAENFNAFFETRLNELFRGTKSKLIGFFQRVVDATVCNCLKPPPRATA